Protein AF-A0A840RQ34-F1 (afdb_monomer)

Sequence (116 aa):
MPSKALIVTDKAVEASALHSTLADQGLAVWSSWCAPQALRIFAGERPEALLLSFWHVHLAAQFILMLSRNVVIFYRLHARYYYLAVTISCCRQRPFTPVAHLMPAFPLRHYPMGWH

Organism: NCBI:txid728004

Mean predicted aligned error: 9.2 Å

Structure (mmCIF, N/CA/C/O backbone):
data_AF-A0A840RQ34-F1
#
_entry.id   AF-A0A840RQ34-F1
#
loop_
_atom_site.group_PDB
_atom_site.id
_atom_site.type_symbol
_atom_site.label_atom_id
_atom_site.label_alt_id
_atom_site.label_comp_id
_atom_site.label_asym_id
_atom_site.label_entity_id
_atom_site.label_seq_id
_atom_site.pdbx_PDB_ins_code
_atom_site.Cartn_x
_atom_site.Cartn_y
_atom_site.Cartn_z
_atom_site.occupancy
_atom_site.B_iso_or_equiv
_atom_site.auth_seq_id
_atom_site.auth_comp_id
_atom_site.auth_asym_id
_atom_site.auth_atom_id
_atom_site.pdbx_PDB_model_num
ATOM 1 N N . MET A 1 1 ? -18.229 4.078 6.172 1.00 55.19 1 MET A N 1
ATOM 2 C CA . MET A 1 1 ? -17.269 4.911 5.408 1.00 55.19 1 MET A CA 1
ATOM 3 C C . MET A 1 1 ? -16.515 3.985 4.465 1.00 55.19 1 MET A C 1
ATOM 5 O O . MET A 1 1 ? -16.279 2.860 4.893 1.00 55.19 1 MET A O 1
ATOM 9 N N . PRO A 1 2 ? -16.198 4.390 3.220 1.00 72.94 2 PRO A N 1
ATOM 10 C CA . PRO A 1 2 ? -15.416 3.548 2.316 1.00 72.94 2 PRO A CA 1
ATOM 11 C C . PRO A 1 2 ? -14.028 3.298 2.912 1.00 72.94 2 PRO A C 1
ATOM 13 O O . PRO A 1 2 ? -13.437 4.211 3.499 1.00 72.94 2 PRO A O 1
ATOM 16 N N . SER A 1 3 ? -13.523 2.074 2.770 1.00 87.69 3 SER A N 1
ATOM 17 C CA . SER A 1 3 ? -12.153 1.751 3.163 1.00 87.69 3 SER A CA 1
ATOM 18 C C . SER A 1 3 ? -11.163 2.571 2.344 1.00 87.69 3 SER A C 1
ATOM 20 O O . SER A 1 3 ? -11.384 2.859 1.168 1.00 87.69 3 SER A O 1
ATOM 22 N N . LYS A 1 4 ? -10.081 3.003 2.988 1.00 92.44 4 LYS A N 1
ATOM 23 C CA . LYS A 1 4 ? -9.130 3.966 2.420 1.00 92.44 4 LYS A CA 1
ATOM 24 C C . LYS A 1 4 ? -7.814 3.286 2.059 1.00 92.44 4 LYS A C 1
ATOM 26 O O . LYS A 1 4 ? -7.233 2.611 2.909 1.00 92.44 4 LYS A O 1
ATOM 31 N N . ALA A 1 5 ? -7.301 3.523 0.856 1.00 92.94 5 ALA A N 1
ATOM 32 C CA . ALA A 1 5 ? -6.014 3.001 0.405 1.00 92.94 5 ALA A CA 1
ATOM 33 C C . ALA A 1 5 ? -5.082 4.114 -0.089 1.00 92.94 5 ALA A C 1
ATOM 35 O O . ALA A 1 5 ? -5.513 5.048 -0.762 1.00 92.94 5 ALA A O 1
ATOM 36 N N . LEU A 1 6 ? -3.790 3.998 0.213 1.00 95.19 6 LEU A N 1
ATOM 37 C CA . LEU A 1 6 ? -2.746 4.868 -0.329 1.00 95.19 6 LEU A CA 1
ATOM 38 C C . LEU A 1 6 ? -1.712 4.032 -1.080 1.00 95.19 6 LEU A C 1
ATOM 40 O O . LEU A 1 6 ? -1.105 3.125 -0.514 1.00 95.19 6 LEU A O 1
ATOM 44 N N . ILE A 1 7 ? -1.489 4.379 -2.343 1.00 93.50 7 ILE A N 1
ATOM 45 C CA . ILE A 1 7 ? -0.466 3.796 -3.207 1.00 93.50 7 ILE A CA 1
ATOM 46 C C . ILE A 1 7 ? 0.742 4.736 -3.234 1.00 93.50 7 ILE A C 1
ATOM 48 O O . ILE A 1 7 ? 0.616 5.915 -3.557 1.00 93.50 7 ILE A O 1
ATOM 52 N N . VAL A 1 8 ? 1.926 4.220 -2.931 1.00 92.62 8 VAL A N 1
ATOM 53 C CA . VAL A 1 8 ? 3.199 4.933 -3.025 1.00 92.62 8 VAL A CA 1
ATOM 54 C C . VAL A 1 8 ? 4.098 4.190 -3.997 1.00 92.62 8 VAL A C 1
ATOM 56 O O . VAL A 1 8 ? 4.658 3.143 -3.669 1.00 92.62 8 VAL A O 1
ATOM 59 N N . THR A 1 9 ? 4.211 4.704 -5.218 1.00 89.69 9 THR A N 1
ATOM 60 C CA . THR A 1 9 ? 4.993 4.063 -6.279 1.00 89.69 9 THR A CA 1
ATOM 61 C C . THR A 1 9 ? 5.647 5.089 -7.191 1.00 89.69 9 THR A C 1
ATOM 63 O O . THR A 1 9 ? 5.093 6.149 -7.468 1.00 89.69 9 THR A O 1
ATOM 66 N N . ASP A 1 10 ? 6.831 4.743 -7.678 1.00 86.94 10 ASP A N 1
ATOM 67 C CA . ASP A 1 10 ? 7.590 5.458 -8.704 1.00 86.94 10 ASP A CA 1
ATOM 68 C C . ASP A 1 10 ? 7.042 5.221 -10.125 1.00 86.94 10 ASP A C 1
ATOM 70 O O . ASP A 1 10 ? 7.469 5.874 -11.075 1.00 86.94 10 ASP A O 1
ATOM 74 N N . LYS A 1 11 ? 6.080 4.302 -10.295 1.00 86.06 11 LYS A N 1
ATOM 75 C CA . LYS A 1 11 ? 5.560 3.887 -11.606 1.00 86.06 11 LYS A CA 1
ATOM 76 C C . LYS A 1 11 ? 4.123 4.350 -11.829 1.00 86.06 11 LYS A C 1
ATOM 78 O O . LYS A 1 11 ? 3.184 3.740 -11.323 1.00 86.06 11 LYS A O 1
ATOM 83 N N . ALA A 1 12 ? 3.937 5.362 -12.677 1.00 84.19 12 ALA A N 1
ATOM 84 C CA . ALA A 1 12 ? 2.615 5.917 -13.001 1.00 84.19 12 ALA A CA 1
ATOM 85 C C . ALA A 1 12 ? 1.627 4.871 -13.558 1.00 84.19 12 ALA A C 1
ATOM 87 O O . ALA A 1 12 ? 0.460 4.851 -13.172 1.00 84.19 12 ALA A O 1
ATOM 88 N N . VAL A 1 13 ? 2.103 3.958 -14.413 1.00 82.75 13 VAL A N 1
ATOM 89 C CA . VAL A 1 13 ? 1.282 2.867 -14.973 1.00 82.75 13 VAL A CA 1
ATOM 90 C C . VAL A 1 13 ? 0.781 1.923 -13.874 1.00 82.75 13 VAL A C 1
ATOM 92 O O . VAL A 1 13 ? -0.384 1.534 -13.875 1.00 82.75 13 VAL A O 1
ATOM 95 N N . GLU A 1 14 ? 1.636 1.594 -12.901 1.00 84.12 14 GLU A N 1
ATOM 96 C CA . GLU A 1 14 ? 1.255 0.767 -11.750 1.00 84.12 14 GLU A CA 1
ATOM 97 C C . GLU A 1 14 ? 0.245 1.494 -10.860 1.00 84.12 14 GLU A C 1
ATOM 99 O O . GLU A 1 14 ? -0.747 0.891 -10.455 1.00 84.12 14 GLU A O 1
ATOM 104 N N . ALA A 1 15 ? 0.466 2.786 -10.594 1.00 87.94 15 ALA A N 1
ATOM 105 C CA . ALA A 1 15 ? -0.466 3.598 -9.819 1.00 87.94 15 ALA A CA 1
ATOM 106 C C . ALA A 1 15 ? -1.864 3.596 -10.450 1.00 87.94 15 ALA A C 1
ATOM 108 O O . ALA A 1 15 ? -2.834 3.351 -9.743 1.00 87.94 15 ALA A O 1
ATOM 109 N N . SER A 1 16 ? -1.960 3.800 -11.767 1.00 87.06 16 SER A N 1
ATOM 110 C CA . SER A 1 16 ? -3.235 3.810 -12.495 1.00 87.06 16 SER A CA 1
ATOM 111 C C . SER A 1 16 ? -3.959 2.458 -12.428 1.00 87.06 16 SER A C 1
ATOM 113 O O . SER A 1 16 ? -5.134 2.394 -12.064 1.00 87.06 16 SER A O 1
ATOM 115 N N . ALA A 1 17 ? -3.246 1.357 -12.691 1.00 85.25 17 ALA A N 1
ATOM 116 C CA . ALA A 1 17 ? -3.828 0.014 -12.661 1.00 85.25 17 ALA A CA 1
ATOM 117 C C . ALA A 1 17 ? -4.325 -0.386 -11.258 1.00 85.25 17 ALA A C 1
ATOM 119 O O . ALA A 1 17 ? -5.428 -0.923 -11.106 1.00 85.25 17 ALA A O 1
ATOM 120 N N . LEU A 1 18 ? -3.528 -0.101 -10.222 1.00 87.00 18 LEU A N 1
ATOM 121 C CA . LEU A 1 18 ? -3.910 -0.347 -8.830 1.00 87.00 18 LEU A CA 1
ATOM 122 C C . LEU A 1 18 ? -5.058 0.567 -8.393 1.00 87.00 18 LEU A C 1
ATOM 124 O O . LEU A 1 18 ? -5.945 0.113 -7.674 1.00 87.00 18 LEU A O 1
ATOM 128 N N . HIS A 1 19 ? -5.065 1.826 -8.837 1.00 90.75 19 HIS A N 1
ATOM 129 C CA . HIS A 1 19 ? -6.128 2.780 -8.525 1.00 90.75 19 HIS A CA 1
ATOM 130 C C . HIS A 1 19 ? -7.475 2.302 -9.060 1.00 90.75 19 HIS A C 1
ATOM 132 O O . HIS A 1 19 ? -8.395 2.150 -8.262 1.00 90.75 19 HIS A O 1
ATOM 138 N N . SER A 1 20 ? -7.553 1.941 -10.347 1.00 85.56 20 SER A N 1
ATOM 139 C CA . SER A 1 20 ? -8.770 1.371 -10.945 1.00 85.56 20 SER A CA 1
ATOM 140 C C . SER A 1 20 ? -9.236 0.133 -10.180 1.00 85.56 20 SER A C 1
ATOM 142 O O . SER A 1 20 ? -10.379 0.072 -9.746 1.00 85.56 20 SER A O 1
ATOM 144 N N . THR A 1 21 ? -8.331 -0.817 -9.927 1.00 87.25 21 THR A N 1
ATOM 145 C CA . THR A 1 21 ? -8.680 -2.086 -9.266 1.00 87.25 21 THR A CA 1
ATOM 146 C C . THR A 1 21 ? -9.239 -1.877 -7.855 1.00 87.25 21 THR A C 1
ATOM 148 O O . THR A 1 21 ? -10.178 -2.558 -7.450 1.00 87.25 21 THR A O 1
ATOM 151 N N . LEU A 1 22 ? -8.658 -0.958 -7.080 1.00 88.12 22 LEU A N 1
ATOM 152 C CA . LEU A 1 22 ? -9.102 -0.671 -5.714 1.00 88.12 22 LEU A CA 1
ATOM 153 C C . LEU A 1 22 ? -10.368 0.201 -5.693 1.00 88.12 22 LEU A C 1
ATOM 155 O O . LEU A 1 22 ? -11.226 0.007 -4.831 1.00 88.12 22 LEU A O 1
ATOM 159 N N . ALA A 1 23 ? -10.513 1.122 -6.646 1.00 88.81 23 ALA A N 1
ATOM 160 C CA . ALA A 1 23 ? -11.724 1.920 -6.810 1.00 88.81 23 ALA A CA 1
ATOM 161 C C . ALA A 1 23 ? -12.927 1.046 -7.203 1.00 88.81 23 ALA A C 1
ATOM 163 O O . ALA A 1 23 ? -14.003 1.209 -6.630 1.00 88.81 23 ALA A O 1
ATOM 164 N N . ASP A 1 24 ? -12.727 0.059 -8.083 1.00 89.81 24 ASP A N 1
ATOM 165 C CA . ASP A 1 24 ? -13.745 -0.935 -8.458 1.00 89.81 24 ASP A CA 1
ATOM 166 C C . ASP A 1 24 ? -14.202 -1.780 -7.254 1.00 89.81 24 ASP A C 1
ATOM 168 O O . ASP A 1 24 ? -15.336 -2.253 -7.204 1.00 89.81 24 ASP A O 1
ATOM 172 N N . GLN A 1 25 ? -13.339 -1.935 -6.243 1.00 86.50 25 GLN A N 1
ATOM 173 C CA . GLN A 1 25 ? -13.665 -2.576 -4.962 1.00 86.50 25 GLN A CA 1
ATOM 174 C C . GLN A 1 25 ? -14.326 -1.621 -3.949 1.00 86.50 25 GLN A C 1
ATOM 176 O O . GLN A 1 25 ? -14.587 -2.010 -2.810 1.00 86.50 25 GLN A O 1
ATOM 181 N N . GLY A 1 26 ? -14.606 -0.375 -4.340 1.00 90.88 26 GLY A N 1
ATOM 182 C CA . GLY A 1 26 ? -15.259 0.629 -3.501 1.00 90.88 26 GLY A CA 1
ATOM 183 C C . GLY A 1 26 ? -14.336 1.320 -2.495 1.00 90.88 26 GLY A C 1
ATOM 184 O O . GLY A 1 26 ? -14.831 1.936 -1.544 1.00 90.88 26 GLY A O 1
ATOM 185 N N . LEU A 1 27 ? -13.010 1.229 -2.665 1.00 90.06 27 LEU A N 1
ATOM 186 C CA . LEU A 1 27 ? -12.064 1.949 -1.815 1.00 90.06 27 LEU A CA 1
ATOM 187 C C . LEU A 1 27 ? -11.898 3.401 -2.279 1.00 90.06 27 LEU A C 1
ATOM 189 O O . LEU A 1 27 ? -11.873 3.702 -3.470 1.00 90.06 27 LEU A O 1
ATOM 193 N N . ALA A 1 28 ? -11.704 4.308 -1.322 1.00 94.12 28 ALA A N 1
ATOM 194 C CA . ALA A 1 28 ? -11.181 5.640 -1.605 1.00 94.12 28 ALA A CA 1
ATOM 195 C C . ALA A 1 28 ? -9.656 5.543 -1.742 1.00 94.12 28 ALA A C 1
ATOM 197 O O . ALA A 1 28 ? -8.973 5.158 -0.788 1.00 94.12 28 ALA A O 1
ATOM 198 N N . VAL A 1 29 ? -9.130 5.851 -2.928 1.00 94.06 29 VAL A N 1
ATOM 199 C CA . VAL A 1 29 ? -7.727 5.591 -3.272 1.00 94.06 29 VAL A CA 1
ATOM 200 C C . VAL A 1 29 ? -6.980 6.888 -3.552 1.00 94.06 29 VAL A C 1
ATOM 202 O O . VAL A 1 29 ? -7.383 7.684 -4.403 1.00 94.06 29 VAL A O 1
ATOM 205 N N . TRP A 1 30 ? -5.843 7.057 -2.882 1.00 96.00 30 TRP A N 1
ATOM 206 C CA . TRP A 1 30 ? -4.866 8.105 -3.164 1.00 96.00 30 TRP A CA 1
ATOM 207 C C . TRP A 1 30 ? -3.576 7.496 -3.698 1.00 96.00 30 TRP A C 1
ATOM 209 O O . TRP A 1 30 ? -3.228 6.360 -3.375 1.00 96.00 30 TRP A O 1
ATOM 219 N N . SER A 1 31 ? -2.830 8.275 -4.475 1.00 94.94 31 SER A N 1
ATOM 220 C CA . SER A 1 31 ? -1.512 7.888 -4.967 1.00 94.94 31 SER A CA 1
ATOM 221 C C . SER A 1 31 ? -0.492 8.995 -4.745 1.00 94.94 31 SER A C 1
ATOM 223 O O . SER A 1 31 ? -0.807 10.176 -4.894 1.00 94.94 31 SER A O 1
ATOM 225 N N . SER A 1 32 ? 0.744 8.618 -4.443 1.00 94.44 32 SER A N 1
ATOM 226 C CA . SER A 1 32 ? 1.881 9.529 -4.415 1.00 94.44 32 SER A CA 1
ATOM 227 C C . SER A 1 32 ? 3.129 8.846 -4.964 1.00 94.44 32 SER A C 1
ATOM 229 O O . SER A 1 32 ? 3.285 7.631 -4.879 1.00 94.44 32 SER A O 1
ATOM 231 N N . TRP A 1 33 ? 4.021 9.646 -5.531 1.00 91.44 33 TRP A N 1
ATOM 232 C CA . TRP A 1 33 ? 5.302 9.215 -6.087 1.00 91.44 33 TRP A CA 1
ATOM 233 C C . TRP A 1 33 ? 6.486 9.714 -5.256 1.00 91.44 33 TRP A C 1
ATOM 235 O O . TRP A 1 33 ? 7.630 9.392 -5.560 1.00 91.44 33 TRP A O 1
ATOM 245 N N . CYS A 1 34 ? 6.228 10.504 -4.205 1.00 88.75 34 CYS A N 1
ATOM 246 C CA . CYS A 1 34 ? 7.268 11.051 -3.349 1.00 88.75 34 CYS A CA 1
ATOM 247 C C . CYS A 1 34 ? 6.922 10.920 -1.862 1.00 88.75 34 CYS A C 1
ATOM 249 O O . CYS A 1 34 ? 5.779 11.077 -1.426 1.00 88.75 34 CYS A O 1
ATOM 251 N N . ALA A 1 35 ? 7.958 10.667 -1.064 1.00 88.31 35 ALA A N 1
ATOM 252 C CA . ALA A 1 35 ? 7.851 10.440 0.371 1.00 88.31 35 ALA A CA 1
ATOM 253 C C . ALA A 1 35 ? 7.106 11.550 1.143 1.00 88.31 35 ALA A C 1
ATOM 255 O O . ALA A 1 35 ? 6.184 11.222 1.894 1.00 88.31 35 ALA A O 1
ATOM 256 N N . PRO A 1 36 ? 7.413 12.853 0.962 1.00 91.19 36 PRO A N 1
ATOM 257 C CA . PRO A 1 36 ? 6.783 13.898 1.772 1.00 91.19 36 PRO A CA 1
ATOM 258 C C . PRO A 1 36 ? 5.279 14.024 1.520 1.00 91.19 36 PRO A C 1
ATOM 260 O O . PRO A 1 36 ? 4.498 14.217 2.453 1.00 91.19 36 PRO A O 1
ATOM 263 N N . GLN A 1 37 ? 4.850 13.900 0.262 1.0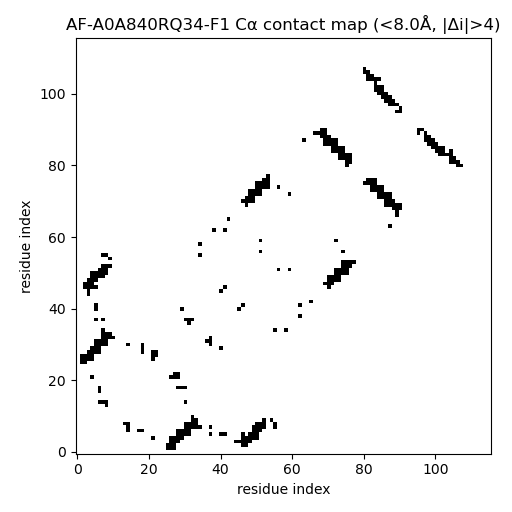0 94.06 37 GL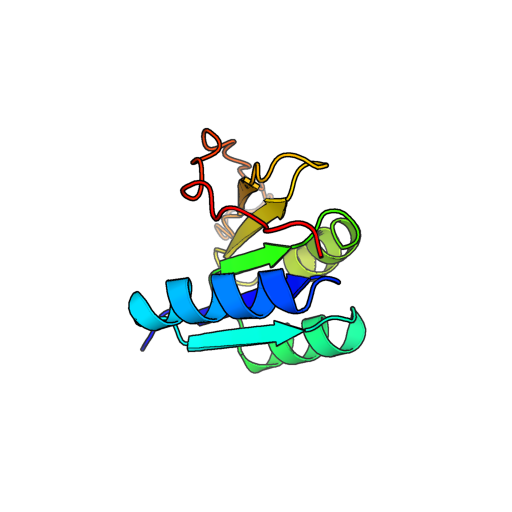N A N 1
ATOM 264 C CA . GLN A 1 37 ? 3.433 13.955 -0.082 1.00 94.06 37 GLN A CA 1
ATOM 265 C C . GLN A 1 37 ? 2.699 12.713 0.434 1.00 94.06 37 GLN A C 1
ATOM 267 O O . GLN A 1 37 ? 1.615 12.855 1.000 1.00 94.06 37 GLN A O 1
ATOM 272 N N . ALA A 1 38 ? 3.296 11.524 0.315 1.00 93.12 38 ALA A N 1
ATOM 273 C CA . ALA A 1 38 ? 2.726 10.294 0.856 1.00 93.12 38 ALA A CA 1
ATOM 274 C C . ALA A 1 38 ? 2.489 10.387 2.375 1.00 93.12 38 ALA A C 1
ATOM 276 O O . ALA A 1 38 ? 1.407 10.046 2.849 1.00 93.12 38 ALA A O 1
ATOM 277 N N . LEU A 1 39 ? 3.453 10.925 3.131 1.00 92.00 39 LEU A N 1
ATOM 278 C CA . LEU A 1 39 ? 3.321 11.145 4.578 1.00 92.00 39 LEU A CA 1
ATOM 279 C C . LEU A 1 39 ? 2.225 12.164 4.916 1.00 92.00 39 LEU A C 1
ATOM 281 O O . LEU A 1 39 ? 1.447 11.948 5.847 1.00 92.00 39 LEU A O 1
ATOM 285 N N . ARG A 1 40 ? 2.112 13.251 4.141 1.00 94.62 40 ARG A N 1
ATOM 286 C CA . ARG A 1 40 ? 1.035 14.242 4.310 1.00 94.62 40 ARG A CA 1
ATOM 287 C C . ARG A 1 40 ? -0.347 13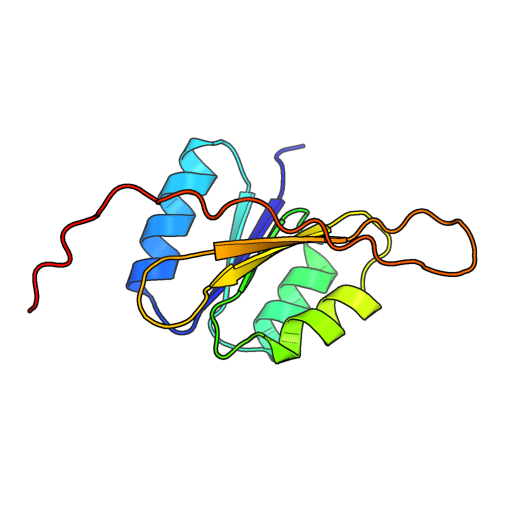.641 4.063 1.00 94.62 40 ARG A C 1
ATOM 289 O O . ARG A 1 40 ? -1.249 13.869 4.867 1.00 94.62 40 ARG A O 1
ATOM 296 N N . ILE A 1 41 ? -0.507 12.865 2.988 1.00 94.06 41 ILE A N 1
ATOM 297 C CA . ILE A 1 41 ? -1.765 12.161 2.696 1.00 94.06 41 ILE A CA 1
ATOM 298 C C . ILE A 1 41 ? -2.070 11.177 3.824 1.00 94.06 41 ILE A C 1
ATOM 300 O O . ILE A 1 41 ? -3.192 11.140 4.317 1.00 94.06 41 ILE A O 1
ATOM 304 N N . PHE A 1 42 ? -1.069 10.428 4.287 1.00 92.25 42 PHE A N 1
ATOM 305 C CA . PHE A 1 42 ? -1.245 9.480 5.378 1.00 92.25 42 PHE A CA 1
ATOM 306 C C . PHE A 1 42 ? -1.737 10.150 6.667 1.00 92.25 42 PHE A C 1
ATOM 308 O O . PHE A 1 42 ? -2.678 9.664 7.293 1.00 92.25 42 PHE A O 1
ATOM 315 N N . ALA A 1 43 ? -1.148 11.289 7.041 1.00 90.56 43 ALA A N 1
ATOM 316 C CA . ALA A 1 43 ? -1.540 12.037 8.233 1.00 90.56 43 ALA A CA 1
ATOM 317 C C . ALA A 1 43 ? -2.982 12.572 8.157 1.00 90.56 43 ALA A C 1
ATOM 319 O O . ALA A 1 43 ? -3.705 12.519 9.157 1.00 90.56 43 ALA A O 1
ATOM 320 N N . GLY A 1 44 ? -3.395 13.074 6.987 1.00 92.75 44 GLY A N 1
ATOM 321 C CA . GLY A 1 44 ? -4.727 13.647 6.775 1.00 92.75 44 GLY A CA 1
ATOM 322 C C . GLY A 1 44 ? -5.816 12.592 6.594 1.00 92.75 44 GLY A C 1
ATOM 323 O O . GLY A 1 44 ? -6.836 12.616 7.279 1.00 92.75 44 GLY A O 1
ATOM 324 N N . GLU A 1 45 ? -5.583 11.626 5.708 1.00 93.38 45 GLU A N 1
ATOM 325 C CA . GLU A 1 45 ? -6.606 10.664 5.298 1.00 9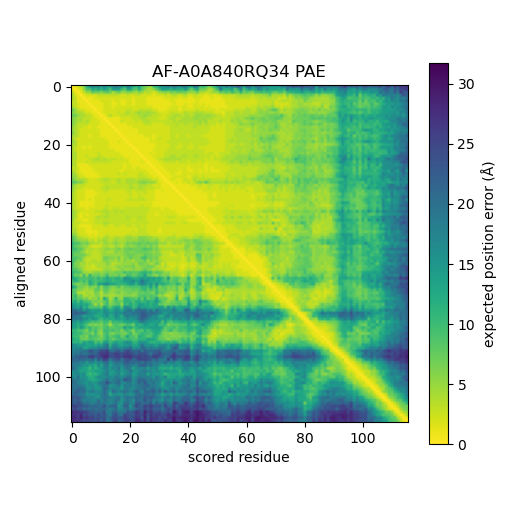3.38 45 GLU A CA 1
ATOM 326 C C . GLU A 1 45 ? -6.645 9.418 6.164 1.00 93.38 45 GLU A C 1
ATOM 328 O O . GLU A 1 45 ? -7.709 8.801 6.302 1.00 93.38 45 GLU A O 1
ATOM 333 N N . ARG A 1 46 ? -5.501 9.076 6.770 1.00 89.75 46 ARG A N 1
ATOM 334 C CA . ARG A 1 46 ? -5.297 7.879 7.585 1.00 89.75 46 ARG A CA 1
ATOM 335 C C . ARG A 1 46 ? -5.760 6.619 6.828 1.00 89.75 46 ARG A C 1
ATOM 337 O O . ARG A 1 46 ? -6.731 5.996 7.238 1.00 89.75 46 ARG A O 1
ATOM 344 N N . PRO A 1 47 ? -5.143 6.237 5.708 1.00 89.88 47 PRO A N 1
ATOM 345 C CA . PRO A 1 47 ? -5.542 5.040 4.971 1.00 89.88 47 PRO A CA 1
ATOM 346 C C . PRO A 1 47 ? -5.415 3.761 5.821 1.00 89.88 47 PRO A C 1
ATOM 348 O O . PRO A 1 47 ? -4.599 3.685 6.739 1.00 89.88 47 PRO A O 1
ATOM 351 N N . GLU A 1 48 ? -6.247 2.767 5.521 1.00 88.06 48 GLU A N 1
ATOM 352 C CA . GLU A 1 48 ? -6.284 1.444 6.170 1.00 88.06 48 GLU A CA 1
ATOM 353 C C . GLU A 1 48 ? -5.396 0.431 5.429 1.00 88.06 48 GLU A C 1
ATOM 355 O O . GLU A 1 48 ? -4.888 -0.520 6.027 1.00 88.06 48 GLU A O 1
ATOM 360 N N . ALA A 1 49 ? -5.163 0.674 4.137 1.00 88.19 49 ALA A N 1
ATOM 361 C CA . ALA A 1 49 ? -4.242 -0.078 3.299 1.00 88.19 49 ALA A CA 1
ATOM 362 C C . ALA A 1 49 ? -3.152 0.836 2.721 1.00 88.19 49 ALA A C 1
ATOM 364 O O . ALA A 1 49 ? -3.433 1.924 2.212 1.00 88.19 49 ALA A O 1
ATOM 365 N N . LEU A 1 50 ? -1.906 0.375 2.766 1.00 90.19 50 LEU A N 1
ATOM 366 C CA . LEU A 1 50 ? -0.753 1.016 2.141 1.00 90.19 50 LEU A CA 1
ATOM 367 C C . LEU A 1 50 ? -0.156 0.079 1.103 1.00 90.19 50 LEU A C 1
ATOM 369 O O . LEU A 1 50 ? 0.149 -1.065 1.417 1.00 90.19 50 LEU A O 1
ATOM 373 N N . LEU A 1 51 ? 0.054 0.559 -0.117 1.00 89.81 51 LEU A N 1
ATOM 374 C CA . LEU A 1 51 ? 0.750 -0.178 -1.166 1.00 89.81 51 LEU A CA 1
ATOM 375 C C . LEU A 1 51 ? 2.053 0.553 -1.464 1.00 89.81 51 LEU A C 1
ATOM 377 O O . LEU A 1 51 ? 2.016 1.689 -1.919 1.00 89.81 51 LEU A O 1
ATOM 381 N N . LEU A 1 52 ? 3.197 -0.068 -1.194 1.00 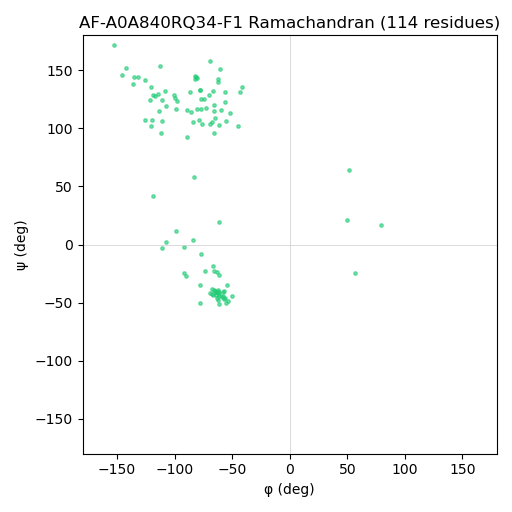88.94 52 LEU A N 1
ATOM 382 C CA . LEU A 1 52 ? 4.517 0.540 -1.339 1.00 88.94 52 LEU A CA 1
ATOM 383 C C . LEU A 1 52 ? 5.313 -0.171 -2.436 1.00 88.94 52 LEU A C 1
ATOM 385 O O . LEU A 1 52 ? 5.462 -1.400 -2.423 1.00 88.94 52 LEU A O 1
ATOM 389 N N . SER A 1 53 ? 5.879 0.601 -3.364 1.00 86.00 53 SER A N 1
ATOM 390 C CA . SER A 1 53 ? 6.885 0.069 -4.282 1.00 86.00 53 SER A CA 1
ATOM 391 C C . SER A 1 53 ? 8.181 -0.251 -3.533 1.00 86.00 53 SER A C 1
ATOM 393 O O . SER A 1 53 ? 8.452 0.282 -2.455 1.00 86.00 53 SER A O 1
ATOM 395 N N . PHE A 1 54 ? 8.994 -1.140 -4.109 1.00 78.44 54 PHE A N 1
ATOM 396 C CA . PHE A 1 54 ? 10.237 -1.630 -3.508 1.00 78.44 54 PHE A CA 1
ATOM 397 C C . PHE A 1 54 ? 11.148 -0.498 -3.002 1.00 78.44 54 PHE A C 1
ATOM 399 O O . PHE A 1 54 ? 11.643 -0.539 -1.877 1.00 78.44 54 PHE A O 1
ATOM 406 N N . TRP A 1 55 ? 11.309 0.556 -3.805 1.00 79.62 55 TRP A N 1
ATOM 407 C CA . TRP A 1 55 ? 12.173 1.700 -3.497 1.00 79.62 55 TRP A CA 1
ATOM 408 C C . TRP A 1 55 ? 11.678 2.540 -2.311 1.00 79.62 55 TRP A C 1
ATOM 410 O O . TRP A 1 55 ? 12.455 3.254 -1.677 1.00 79.62 55 TRP A O 1
ATOM 420 N N . HIS A 1 56 ? 10.400 2.404 -1.956 1.00 84.38 56 HIS A N 1
ATOM 421 C CA . HIS A 1 56 ? 9.744 3.124 -0.871 1.00 84.38 56 HIS A CA 1
ATOM 422 C C . HIS A 1 56 ? 9.634 2.308 0.425 1.00 84.38 56 HIS A C 1
ATOM 424 O O . HIS A 1 56 ? 8.956 2.738 1.356 1.00 84.38 56 HIS A O 1
ATOM 430 N N . VAL A 1 57 ? 10.320 1.161 0.537 1.00 76.38 57 VAL A N 1
ATOM 431 C CA . VAL A 1 57 ? 10.296 0.315 1.749 1.00 76.38 57 VAL A CA 1
ATOM 432 C C . VAL A 1 57 ? 10.667 1.089 3.021 1.00 76.38 57 VAL A C 1
ATOM 434 O O . VAL A 1 57 ? 10.074 0.880 4.077 1.00 76.38 57 VAL A O 1
ATOM 437 N N . HIS A 1 58 ? 11.583 2.055 2.910 1.00 79.94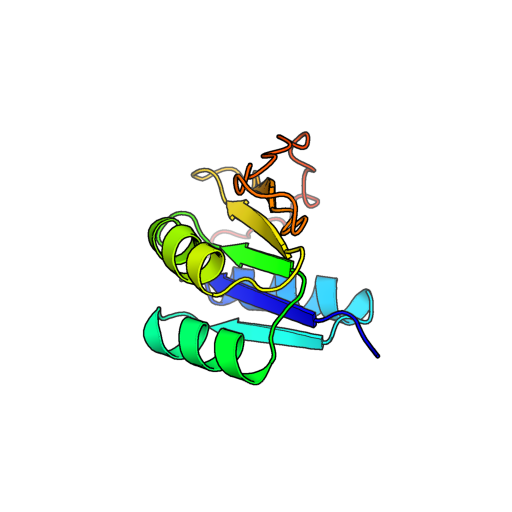 58 HIS A N 1
ATOM 438 C CA . HIS A 1 58 ? 12.007 2.906 4.020 1.00 79.94 58 HIS A CA 1
ATOM 439 C C . HIS A 1 58 ? 10.870 3.787 4.576 1.00 79.94 58 HIS A C 1
ATOM 441 O O . HIS A 1 58 ? 10.911 4.174 5.745 1.00 79.94 58 HIS A O 1
ATOM 447 N N . LEU A 1 59 ? 9.830 4.079 3.784 1.00 83.44 59 LEU A N 1
ATOM 448 C CA . LEU A 1 59 ? 8.659 4.827 4.253 1.00 83.44 59 LEU A CA 1
ATOM 449 C C . LEU A 1 59 ? 7.759 4.007 5.159 1.00 83.44 59 LEU A C 1
ATOM 451 O O . LEU A 1 59 ? 7.049 4.583 5.979 1.00 83.44 59 LEU A O 1
ATOM 455 N N . ALA A 1 60 ? 7.806 2.680 5.078 1.00 79.00 60 ALA A N 1
ATOM 456 C CA . ALA A 1 60 ? 6.977 1.861 5.940 1.00 79.00 60 ALA A CA 1
ATOM 457 C C . ALA A 1 60 ? 7.295 2.045 7.417 1.00 79.00 60 ALA A C 1
ATOM 459 O O . ALA A 1 60 ? 6.372 2.140 8.216 1.00 79.00 60 ALA A O 1
ATOM 460 N N . ALA A 1 61 ? 8.574 2.179 7.778 1.00 77.31 61 ALA A N 1
ATOM 461 C CA . ALA A 1 61 ? 8.962 2.493 9.149 1.00 77.31 61 ALA A CA 1
ATOM 462 C C . ALA A 1 61 ? 8.326 3.812 9.625 1.00 77.31 61 ALA A C 1
ATOM 464 O O . ALA A 1 61 ? 7.818 3.885 10.741 1.00 77.31 61 ALA A O 1
ATOM 465 N N . GLN A 1 62 ? 8.279 4.831 8.759 1.00 80.62 62 GLN A N 1
ATOM 466 C CA . GLN A 1 62 ? 7.652 6.116 9.081 1.00 80.62 62 GLN A CA 1
ATOM 467 C C . GLN A 1 62 ? 6.133 5.983 9.233 1.00 80.62 62 GLN A C 1
ATOM 469 O O . GLN A 1 62 ? 5.573 6.497 10.199 1.00 80.62 62 GLN A O 1
ATOM 474 N N . PHE A 1 63 ? 5.470 5.232 8.346 1.00 83.62 63 PHE A N 1
ATOM 475 C CA . PHE A 1 63 ? 4.040 4.956 8.481 1.00 83.62 63 PHE A CA 1
ATOM 476 C C . PHE A 1 63 ? 3.727 4.194 9.769 1.00 83.62 63 PHE A C 1
ATOM 478 O O . PHE A 1 63 ? 2.793 4.579 10.465 1.00 83.62 63 PHE A O 1
ATOM 485 N N . ILE A 1 64 ? 4.535 3.185 10.121 1.00 78.25 64 ILE A N 1
ATOM 486 C CA . ILE A 1 64 ? 4.399 2.372 11.341 1.00 78.25 64 ILE A CA 1
ATOM 487 C C . ILE A 1 64 ? 4.406 3.244 12.595 1.00 78.25 64 ILE A C 1
ATOM 489 O O . ILE A 1 64 ? 3.542 3.085 13.455 1.00 78.25 64 ILE A O 1
ATOM 493 N N . LEU A 1 65 ? 5.341 4.191 12.685 1.00 78.81 65 LEU A N 1
ATOM 494 C CA . LEU A 1 65 ? 5.437 5.107 13.825 1.00 78.81 65 LEU A CA 1
ATOM 495 C C . LEU A 1 65 ? 4.234 6.058 13.933 1.00 78.81 65 LEU A C 1
ATOM 497 O O . LEU A 1 65 ? 3.940 6.556 15.017 1.00 78.81 65 LEU A O 1
ATOM 501 N N . MET A 1 66 ? 3.523 6.295 12.830 1.00 78.44 66 MET A N 1
ATOM 502 C CA . MET A 1 66 ? 2.316 7.124 12.778 1.00 78.44 66 MET A CA 1
ATOM 503 C C . MET A 1 66 ? 1.018 6.320 12.989 1.00 78.44 66 MET A C 1
ATOM 505 O O . MET A 1 66 ? -0.072 6.905 12.994 1.00 78.44 66 MET A O 1
ATOM 509 N N . LEU A 1 67 ? 1.094 4.992 13.156 1.00 75.75 67 LEU A N 1
ATOM 510 C CA . LEU A 1 67 ? -0.084 4.144 13.332 1.00 75.75 67 LEU A CA 1
ATOM 511 C C . LEU A 1 67 ? -0.683 4.287 14.730 1.00 75.75 67 LEU A C 1
ATOM 513 O O . LEU A 1 67 ? -0.055 4.014 15.746 1.00 75.75 67 LEU A O 1
ATOM 517 N N . SER A 1 68 ? -1.970 4.618 14.763 1.00 71.88 68 SER A N 1
ATOM 518 C CA . SER A 1 68 ? -2.837 4.479 15.944 1.00 71.88 68 SER A CA 1
ATOM 519 C C . SER A 1 68 ? -3.844 3.334 15.797 1.00 71.88 68 SER A C 1
ATOM 521 O O . SER A 1 68 ? -4.698 3.139 16.662 1.00 71.88 68 SER A O 1
ATOM 523 N N . ARG A 1 69 ? -3.774 2.606 14.675 1.00 73.50 69 ARG A N 1
ATOM 524 C CA . ARG A 1 69 ? -4.714 1.561 14.271 1.00 73.50 69 ARG A CA 1
ATOM 525 C C . ARG A 1 69 ? -4.049 0.528 13.372 1.00 73.50 69 ARG A C 1
ATOM 527 O O . ARG A 1 69 ? -2.919 0.719 12.931 1.00 73.50 69 ARG A O 1
ATOM 534 N N . ASN A 1 70 ? -4.782 -0.544 13.100 1.00 72.56 70 ASN A N 1
ATOM 535 C CA . ASN A 1 70 ? -4.338 -1.616 12.225 1.00 72.56 70 ASN A CA 1
ATOM 536 C C . ASN A 1 70 ? -4.223 -1.113 10.786 1.00 72.56 70 ASN A C 1
ATOM 538 O O . ASN A 1 70 ? -5.151 -0.474 10.288 1.00 72.56 70 ASN A O 1
ATOM 542 N N . VAL A 1 71 ? -3.099 -1.407 10.139 1.00 75.06 71 VAL A N 1
ATOM 543 C CA . VAL A 1 71 ? -2.860 -1.086 8.729 1.00 75.06 71 VAL A CA 1
ATOM 544 C C . VAL A 1 71 ? -2.226 -2.284 8.048 1.00 75.06 71 VAL A C 1
ATOM 546 O O . VAL A 1 71 ? -1.344 -2.935 8.608 1.00 75.06 71 VAL A O 1
ATOM 549 N N . VAL A 1 72 ? -2.674 -2.574 6.831 1.00 75.25 72 VAL A N 1
ATOM 550 C CA . VAL A 1 72 ? -2.046 -3.588 5.980 1.00 75.25 72 VAL A CA 1
ATOM 551 C C . VAL A 1 72 ? -1.109 -2.889 5.005 1.00 75.25 72 VAL A C 1
ATOM 553 O O . VAL A 1 72 ? -1.532 -1.997 4.272 1.00 75.25 72 VAL A O 1
ATOM 556 N N . ILE A 1 73 ? 0.164 -3.281 5.004 1.00 79.25 73 ILE A N 1
ATOM 557 C CA . ILE A 1 73 ? 1.190 -2.761 4.101 1.00 79.25 73 ILE A CA 1
ATOM 558 C C . ILE A 1 73 ? 1.526 -3.830 3.064 1.00 79.25 73 ILE A C 1
ATOM 560 O O . ILE A 1 73 ? 2.009 -4.900 3.412 1.00 79.25 73 ILE A O 1
ATOM 564 N N . PHE A 1 74 ? 1.309 -3.542 1.789 1.00 75.81 74 PHE A N 1
ATOM 565 C CA . PHE A 1 74 ? 1.710 -4.386 0.672 1.00 75.81 74 PHE A CA 1
ATOM 566 C C . PHE A 1 74 ? 3.017 -3.858 0.086 1.00 75.81 74 PHE A C 1
ATOM 568 O O . PHE A 1 74 ? 3.049 -2.753 -0.448 1.00 75.81 74 PHE A O 1
ATOM 575 N N . TYR A 1 75 ? 4.088 -4.641 0.151 1.00 76.12 75 TYR A N 1
ATOM 576 C CA . TYR A 1 75 ? 5.371 -4.305 -0.461 1.00 76.12 75 TYR A CA 1
ATOM 577 C C . TYR A 1 75 ? 5.558 -5.043 -1.764 1.00 76.12 75 TYR A C 1
ATOM 579 O O . TYR A 1 75 ? 5.512 -6.270 -1.787 1.00 76.12 75 TYR A O 1
ATOM 587 N N . ARG A 1 76 ? 5.891 -4.332 -2.832 1.00 69.69 76 ARG A N 1
ATOM 588 C CA . ARG A 1 76 ? 6.329 -4.989 -4.061 1.00 69.69 76 ARG A CA 1
ATOM 589 C C . ARG A 1 76 ? 7.743 -5.562 -3.890 1.00 69.69 76 ARG A C 1
ATOM 591 O O . ARG A 1 76 ? 8.696 -4.808 -3.713 1.00 69.69 76 ARG A O 1
ATOM 598 N N . LEU A 1 77 ? 7.893 -6.881 -3.998 1.00 66.44 77 LEU A N 1
ATOM 599 C CA . LEU A 1 77 ? 9.190 -7.554 -4.098 1.00 66.44 77 LEU A CA 1
ATOM 600 C C . LEU A 1 77 ? 9.681 -7.515 -5.557 1.00 66.44 77 LEU A C 1
ATOM 602 O O . LEU A 1 77 ? 8.901 -7.588 -6.508 1.00 66.44 77 LEU A O 1
ATOM 606 N N . HIS A 1 78 ? 10.990 -7.333 -5.720 1.00 58.31 78 HIS A N 1
ATOM 607 C CA . HIS A 1 78 ? 11.686 -6.984 -6.961 1.00 58.31 78 HIS A CA 1
ATOM 608 C C . HIS A 1 78 ? 11.184 -7.714 -8.235 1.00 58.31 78 HIS A C 1
ATOM 610 O O . HIS A 1 78 ? 10.993 -8.928 -8.256 1.00 58.31 78 HIS A O 1
ATOM 616 N N . ALA A 1 79 ? 11.024 -6.945 -9.320 1.00 50.97 79 ALA A N 1
ATOM 617 C CA . ALA A 1 79 ? 10.805 -7.327 -10.728 1.00 50.97 79 ALA A CA 1
ATOM 618 C C . ALA A 1 79 ? 9.612 -8.233 -11.125 1.00 50.97 79 ALA A C 1
ATOM 620 O O . ALA A 1 79 ? 9.171 -8.130 -12.267 1.00 50.97 79 ALA A O 1
ATOM 621 N N . ARG A 1 80 ? 9.038 -9.070 -10.254 1.00 54.12 80 ARG A N 1
ATOM 622 C CA . ARG A 1 80 ? 8.060 -10.104 -10.666 1.00 54.12 80 ARG A CA 1
ATOM 623 C C . ARG A 1 80 ? 6.664 -9.973 -10.043 1.00 54.12 80 ARG A C 1
ATOM 625 O O . ARG A 1 80 ? 6.080 -10.969 -9.659 1.00 54.12 80 ARG A O 1
ATOM 632 N N . TYR A 1 81 ? 6.125 -8.753 -9.954 1.00 57.28 81 TYR A N 1
ATOM 633 C CA . TYR A 1 81 ? 4.735 -8.479 -9.516 1.00 57.28 81 TYR A CA 1
ATOM 634 C C . TYR A 1 81 ? 4.299 -9.173 -8.209 1.00 57.28 81 TYR A C 1
ATOM 636 O O . TYR A 1 81 ? 3.108 -9.338 -7.961 1.00 57.28 81 TYR A O 1
ATOM 644 N N . TYR A 1 82 ? 5.247 -9.578 -7.364 1.00 60.31 82 TYR A N 1
ATOM 645 C CA . TYR A 1 82 ? 4.957 -10.206 -6.086 1.00 60.31 82 TYR A CA 1
ATOM 646 C C . TYR A 1 82 ? 4.770 -9.116 -5.042 1.00 60.31 82 TYR A C 1
ATOM 648 O O . TYR A 1 82 ? 5.611 -8.222 -4.932 1.00 60.31 82 TYR A O 1
ATOM 656 N N . TYR A 1 83 ? 3.692 -9.207 -4.267 1.00 63.88 83 TYR A N 1
ATOM 657 C CA . TYR A 1 83 ? 3.459 -8.329 -3.129 1.00 63.88 83 TYR A CA 1
ATOM 658 C C . TYR A 1 83 ? 3.591 -9.127 -1.834 1.00 63.88 83 TYR A C 1
ATOM 660 O O . TYR A 1 83 ? 2.910 -10.131 -1.641 1.00 63.88 83 TYR A O 1
ATOM 668 N N . LEU A 1 84 ? 4.472 -8.674 -0.948 1.00 69.38 84 LEU A N 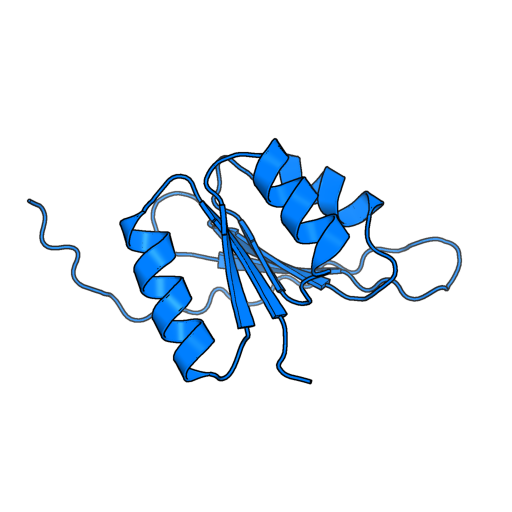1
ATOM 669 C CA . LEU A 1 84 ? 4.536 -9.097 0.439 1.00 69.38 84 LEU A CA 1
ATOM 670 C C . LEU A 1 84 ? 3.527 -8.262 1.224 1.00 69.38 84 LEU A C 1
ATOM 672 O O . LEU A 1 84 ? 3.766 -7.081 1.471 1.00 69.38 84 LEU A O 1
ATOM 676 N N . ALA A 1 85 ? 2.399 -8.854 1.603 1.00 66.38 85 ALA A N 1
ATOM 677 C CA . ALA A 1 85 ? 1.502 -8.213 2.554 1.00 66.38 85 ALA A CA 1
ATOM 678 C C . ALA A 1 85 ? 2.074 -8.375 3.964 1.00 66.38 85 ALA A C 1
ATOM 680 O O . ALA A 1 85 ? 2.470 -9.472 4.346 1.00 66.38 85 ALA A O 1
ATOM 681 N N . VAL A 1 86 ? 2.103 -7.290 4.726 1.00 70.62 86 VAL A N 1
ATOM 682 C CA . VAL A 1 86 ? 2.456 -7.234 6.140 1.00 70.62 86 VAL A CA 1
ATOM 683 C C . VAL A 1 86 ? 1.300 -6.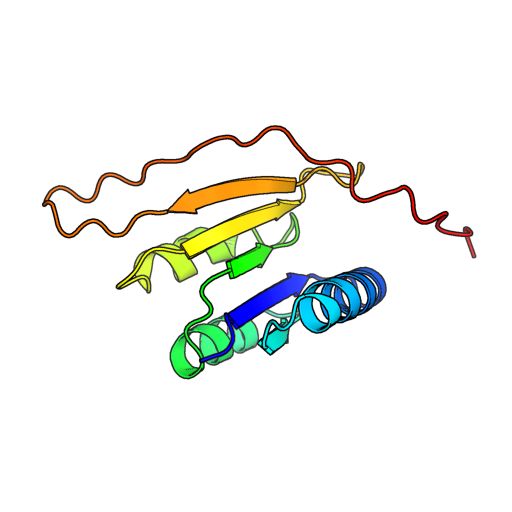541 6.836 1.00 70.62 86 VAL A C 1
ATOM 685 O O . VAL A 1 86 ? 1.093 -5.339 6.685 1.00 70.62 86 VAL A O 1
ATOM 688 N N . THR A 1 87 ? 0.513 -7.303 7.585 1.00 65.25 87 THR A N 1
ATOM 689 C CA . THR A 1 87 ? -0.497 -6.703 8.461 1.00 65.25 87 THR A CA 1
ATOM 690 C C . THR A 1 87 ? 0.202 -6.177 9.700 1.00 65.25 87 THR A C 1
ATOM 692 O O . THR A 1 87 ? 1.027 -6.871 10.273 1.00 65.25 87 THR A O 1
ATOM 695 N N . ILE A 1 88 ? -0.088 -4.951 10.112 1.00 68.69 88 ILE A N 1
ATOM 696 C CA . ILE A 1 88 ? 0.464 -4.372 11.332 1.00 68.69 88 ILE A CA 1
ATOM 697 C C . ILE A 1 88 ? -0.711 -4.045 12.224 1.00 68.69 88 ILE A C 1
ATOM 699 O O . ILE A 1 88 ? -1.474 -3.120 11.953 1.00 68.69 88 ILE A O 1
ATOM 703 N N . SER A 1 89 ? -0.874 -4.849 13.271 1.00 60.41 89 SER A N 1
ATOM 704 C CA . SER A 1 89 ? -1.912 -4.632 14.264 1.00 60.41 89 SER A CA 1
ATOM 705 C C . SER A 1 89 ? -1.387 -3.723 15.371 1.00 60.41 89 SER A C 1
ATOM 707 O O . SER A 1 89 ? -0.476 -4.091 16.111 1.00 60.41 89 SER A O 1
ATOM 709 N N . CYS A 1 90 ? -1.979 -2.539 15.510 1.00 64.50 90 CYS A N 1
ATOM 710 C CA . CYS A 1 90 ? -1.797 -1.665 16.665 1.00 64.50 90 CYS A CA 1
ATOM 711 C C . CYS A 1 90 ? -2.746 -2.139 17.779 1.00 64.50 90 CYS A C 1
ATOM 713 O O . CYS A 1 90 ? -3.630 -1.415 18.239 1.00 64.50 90 CYS A O 1
ATOM 715 N N . CYS A 1 91 ? -2.615 -3.395 18.210 1.00 58.47 91 CYS A N 1
ATOM 716 C CA . CYS A 1 91 ? -3.256 -3.804 19.451 1.00 58.47 91 CYS A CA 1
ATOM 717 C C . CYS A 1 91 ? -2.571 -3.018 20.574 1.00 58.47 91 CYS A C 1
ATOM 719 O O . CYS A 1 91 ? -1.364 -3.136 20.766 1.00 58.47 91 CYS A O 1
ATOM 721 N N . ARG A 1 92 ? -3.333 -2.211 21.324 1.00 54.38 92 ARG A N 1
ATOM 722 C CA . ARG A 1 92 ? -2.876 -1.407 22.481 1.00 54.38 92 ARG A CA 1
ATOM 723 C C . ARG A 1 92 ? -2.315 -2.236 23.656 1.00 54.38 92 ARG A C 1
ATOM 725 O O . ARG A 1 92 ? -2.267 -1.752 24.783 1.00 54.38 92 ARG A O 1
ATOM 732 N N . GLN A 1 93 ? -1.911 -3.479 23.436 1.00 52.69 93 GLN A N 1
ATOM 733 C CA . GLN A 1 93 ? -1.228 -4.280 24.437 1.00 52.69 93 GLN A CA 1
ATOM 734 C C . GLN A 1 93 ? 0.226 -3.812 24.452 1.00 52.69 93 GLN A C 1
ATOM 736 O O . GLN A 1 93 ? 0.960 -4.014 23.493 1.00 52.69 93 GLN A O 1
ATOM 741 N N . ARG A 1 94 ? 0.634 -3.092 25.501 1.00 54.97 94 ARG A N 1
ATOM 742 C CA . ARG A 1 94 ? 2.061 -2.870 25.742 1.00 54.97 94 ARG A CA 1
ATOM 743 C C . ARG A 1 94 ? 2.656 -4.213 26.171 1.00 54.97 94 ARG A C 1
ATOM 745 O O . ARG A 1 94 ? 2.110 -4.796 27.108 1.00 54.97 94 ARG A O 1
ATOM 752 N N . PRO A 1 95 ? 3.748 -4.685 25.544 1.00 61.06 95 PRO A N 1
ATOM 753 C CA . PRO A 1 95 ? 4.576 -4.043 24.508 1.00 61.06 95 PRO A CA 1
ATOM 754 C C . PRO A 1 95 ? 4.011 -4.138 23.071 1.00 61.06 95 PRO A C 1
ATOM 756 O O . PRO A 1 95 ? 3.464 -5.166 22.680 1.00 61.06 95 PRO A O 1
ATOM 759 N N . PHE A 1 96 ? 4.208 -3.077 22.266 1.00 56.28 96 PHE A N 1
ATOM 760 C CA . PHE A 1 96 ? 3.864 -3.057 20.833 1.00 56.28 96 PHE A CA 1
ATOM 761 C C . PHE A 1 96 ? 4.563 -4.221 20.126 1.00 56.28 96 PHE A C 1
ATOM 763 O O . PHE A 1 96 ? 5.777 -4.200 19.935 1.00 56.28 96 PHE A O 1
ATOM 770 N N . THR A 1 97 ? 3.787 -5.239 19.766 1.00 54.72 97 THR A N 1
ATOM 771 C CA . THR A 1 97 ? 4.288 -6.425 19.074 1.00 54.72 97 THR A CA 1
ATOM 772 C C . THR A 1 97 ? 3.719 -6.398 17.659 1.00 54.72 97 THR A C 1
ATOM 774 O O . THR A 1 97 ? 2.562 -6.779 17.467 1.00 54.72 97 THR A O 1
ATOM 777 N N . PRO A 1 98 ? 4.464 -5.887 16.662 1.00 55.16 98 PRO A N 1
ATOM 778 C CA . PRO A 1 98 ? 3.998 -5.914 15.285 1.00 55.16 98 PRO A CA 1
ATOM 779 C C . PRO A 1 98 ? 3.920 -7.373 14.827 1.00 55.16 98 PRO A C 1
ATOM 781 O O . PRO A 1 98 ? 4.932 -8.064 14.744 1.00 55.16 98 PRO A O 1
ATOM 784 N N . VAL A 1 99 ? 2.713 -7.858 14.538 1.00 55.22 99 VAL A N 1
ATOM 785 C CA . VAL A 1 99 ? 2.522 -9.213 14.009 1.00 55.22 99 VAL A CA 1
ATOM 786 C C . VAL A 1 99 ? 2.597 -9.173 12.490 1.00 55.22 99 VAL A C 1
ATOM 788 O O . VAL A 1 99 ? 1.591 -8.953 11.829 1.00 55.22 99 VAL A O 1
ATOM 791 N N . ALA A 1 100 ? 3.782 -9.396 11.926 1.00 53.25 100 ALA A N 1
ATOM 792 C CA . ALA A 1 100 ? 3.942 -9.518 10.483 1.00 53.25 100 ALA A CA 1
ATOM 793 C C . ALA A 1 100 ? 3.440 -10.889 10.002 1.00 53.25 100 ALA A C 1
ATOM 795 O O . ALA A 1 100 ? 4.113 -11.905 10.158 1.00 53.25 100 ALA A O 1
ATOM 796 N N . HIS A 1 101 ? 2.261 -10.921 9.388 1.00 48.31 101 HIS A N 1
ATOM 797 C CA . HIS A 1 101 ? 1.806 -12.095 8.647 1.00 48.31 101 HIS A CA 1
ATOM 798 C C . HIS A 1 101 ? 2.349 -12.039 7.220 1.00 48.31 101 HIS A C 1
ATOM 800 O O . HIS A 1 101 ? 1.939 -11.165 6.467 1.00 48.31 101 HIS A O 1
ATOM 806 N N . LEU A 1 102 ? 3.229 -12.972 6.842 1.00 43.97 102 LEU A N 1
ATOM 807 C CA . LEU A 1 102 ? 3.554 -13.235 5.438 1.00 43.97 102 LEU A CA 1
ATOM 808 C C . LEU A 1 102 ? 2.330 -13.874 4.777 1.00 43.97 102 LEU A C 1
ATOM 810 O O . LEU A 1 102 ? 2.050 -15.052 4.998 1.00 43.97 102 LEU A O 1
ATOM 814 N N . MET A 1 103 ? 1.583 -13.107 3.985 1.00 38.97 103 MET A N 1
ATOM 815 C CA . MET A 1 103 ? 0.562 -13.703 3.121 1.00 38.97 103 MET A CA 1
ATOM 816 C C . MET A 1 103 ? 1.216 -14.275 1.858 1.00 38.97 103 MET A C 1
ATOM 818 O O . MET A 1 103 ? 2.167 -13.674 1.347 1.00 38.97 103 MET A O 1
ATOM 822 N N . PRO A 1 104 ? 0.729 -15.419 1.337 1.00 44.44 104 PRO A N 1
ATOM 823 C CA . PRO A 1 104 ? 1.178 -15.926 0.049 1.00 44.44 104 PRO A CA 1
ATOM 824 C C . PRO A 1 104 ? 0.943 -14.852 -1.012 1.00 44.44 104 PRO A C 1
ATOM 826 O O . PRO A 1 104 ? -0.132 -14.258 -1.075 1.00 44.44 104 PRO A O 1
ATOM 829 N N . ALA A 1 105 ? 1.965 -14.582 -1.823 1.00 45.50 105 ALA A N 1
ATOM 830 C CA . ALA A 1 105 ? 1.871 -13.579 -2.868 1.00 45.50 105 ALA A CA 1
ATOM 831 C C . ALA A 1 105 ? 0.744 -13.964 -3.838 1.00 45.50 105 ALA A C 1
ATOM 833 O O . ALA A 1 105 ? 0.808 -15.001 -4.498 1.00 45.50 105 ALA A O 1
ATOM 834 N N . PHE A 1 106 ? -0.300 -13.142 -3.913 1.00 52.72 106 PHE A N 1
ATOM 835 C CA . PHE A 1 106 ? -1.373 -13.339 -4.880 1.00 52.72 106 PHE A CA 1
ATOM 836 C C . PHE A 1 106 ? -0.869 -12.853 -6.244 1.00 52.72 106 PHE A C 1
ATOM 838 O O . PHE A 1 106 ? -0.435 -11.700 -6.344 1.00 52.72 106 PHE A O 1
ATOM 845 N N . PRO A 1 107 ? -0.909 -13.681 -7.303 1.00 47.22 107 PRO A N 1
ATOM 846 C CA . PRO A 1 107 ? -0.627 -13.197 -8.641 1.00 47.22 107 PRO A CA 1
ATOM 847 C C . PRO A 1 107 ? -1.758 -12.244 -9.034 1.00 47.22 107 PRO A C 1
ATOM 849 O O . PRO A 1 107 ? -2.871 -12.676 -9.339 1.00 47.22 107 PRO A O 1
ATOM 852 N N . LEU A 1 108 ? -1.494 -10.934 -9.037 1.00 48.12 108 LEU A N 1
ATOM 853 C CA . LEU A 1 108 ? -2.310 -10.035 -9.849 1.00 48.12 108 LEU A CA 1
ATOM 854 C C . LEU A 1 108 ? -2.213 -10.572 -11.278 1.00 48.12 108 LEU A C 1
ATOM 856 O O . LEU A 1 108 ? -1.104 -10.789 -11.773 1.00 48.12 108 LEU A O 1
ATOM 860 N N . ARG A 1 109 ? -3.368 -10.888 -11.884 1.00 47.25 109 ARG A N 1
ATOM 861 C CA . ARG A 1 109 ? -3.450 -11.482 -13.226 1.00 47.25 109 ARG A CA 1
ATOM 862 C C . ARG A 1 109 ? -2.471 -10.759 -14.141 1.00 47.25 109 ARG A C 1
ATOM 864 O O . ARG A 1 109 ? -2.443 -9.532 -14.144 1.00 47.25 109 ARG A O 1
ATOM 871 N N . HIS A 1 110 ? -1.668 -11.532 -14.870 1.00 46.03 110 HIS A N 1
ATOM 872 C CA . HIS A 1 110 ? -0.740 -11.031 -15.875 1.00 46.03 110 HIS A CA 1
ATOM 873 C C . HIS A 1 110 ? -1.445 -9.981 -16.743 1.00 46.03 110 HIS A C 1
ATOM 875 O O . HIS A 1 110 ? -2.212 -10.335 -17.633 1.00 46.03 110 HIS A O 1
ATOM 881 N N . TYR A 1 111 ? -1.190 -8.696 -16.497 1.00 44.03 111 TYR A N 1
ATOM 882 C CA . TYR A 1 111 ? -1.424 -7.688 -17.514 1.00 44.03 111 TYR A CA 1
ATOM 883 C C . TYR A 1 111 ? -0.246 -7.818 -18.474 1.00 44.03 111 TYR A C 1
ATOM 885 O O . TYR A 1 111 ? 0.900 -7.665 -18.031 1.00 44.03 111 TYR A O 1
ATOM 893 N N . PRO A 1 112 ? -0.472 -8.176 -19.750 1.00 37.25 112 PRO A N 1
ATOM 894 C CA . PRO A 1 112 ? 0.596 -8.156 -20.728 1.00 37.25 112 PRO A CA 1
ATOM 895 C C . PRO A 1 112 ? 1.078 -6.709 -20.816 1.00 37.25 112 PRO A C 1
ATOM 897 O O . PRO A 1 112 ? 0.418 -5.853 -21.399 1.00 37.25 112 PRO A O 1
ATOM 900 N N . MET A 1 113 ? 2.219 -6.413 -20.192 1.00 40.00 113 MET A N 1
ATOM 901 C CA . MET A 1 113 ? 2.971 -5.223 -20.547 1.00 40.00 113 MET A CA 1
ATOM 902 C C . MET A 1 113 ? 3.450 -5.471 -21.970 1.00 40.00 113 MET A C 1
ATOM 904 O O . MET A 1 113 ? 4.437 -6.176 -22.177 1.00 40.00 113 MET A O 1
ATOM 908 N N . GLY A 1 114 ? 2.703 -4.950 -22.944 1.00 30.72 114 GLY A N 1
ATOM 909 C CA . GLY A 1 114 ? 3.257 -4.679 -24.257 1.00 30.72 114 GLY A CA 1
ATOM 910 C C . GLY A 1 114 ? 4.508 -3.844 -24.025 1.00 30.72 114 GLY A C 1
ATOM 911 O O . GLY A 1 114 ? 4.431 -2.757 -23.457 1.00 30.72 114 GLY A O 1
ATOM 912 N N . TRP A 1 115 ? 5.666 -4.415 -24.339 1.00 35.62 115 TRP A N 1
ATOM 913 C CA . TRP A 1 115 ? 6.903 -3.660 -24.403 1.00 35.62 115 TRP A CA 1
ATOM 914 C C . TRP A 1 115 ? 6.748 -2.668 -25.558 1.00 35.62 115 TRP A C 1
ATOM 916 O O . TRP A 1 115 ? 6.723 -3.081 -26.716 1.00 35.62 115 TRP A O 1
ATOM 926 N N . HIS A 1 116 ? 6.607 -1.387 -25.230 1.00 32.03 116 HIS A N 1
ATOM 927 C CA . HIS A 1 116 ? 6.855 -0.264 -26.125 1.00 32.03 116 HIS A CA 1
ATOM 928 C C . HIS A 1 116 ? 7.765 0.718 -25.398 1.00 32.03 116 HIS A C 1
ATOM 930 O O . HIS A 1 116 ? 7.508 0.964 -24.195 1.00 32.03 116 HIS A O 1
#

Radius of gyration: 14.23 Å; Cα contacts (8 Å, |Δi|>4): 194; chains: 1; bounding box: 29×30×52 Å

Foldseek 3Di:
DAAEEEEAALDPVVLVVVVVVVVVVVYHYYYDPDLVVSVVCCLVVVGQEYEYEQVCPVSVVVSLVVDPAKHWYWYDDPDQQFTFIFIAGPPVPPPRDGDGDGDGTDPPPDPPPPDD

Solvent-accessible surface area (backbone atoms only — not comparable to full-atom values): 6727 Å² total; per-residue (Å²): 130,68,55,31,33,36,39,37,38,87,44,70,70,58,52,52,56,53,42,52,58,41,42,76,72,55,31,50,70,48,77,31,70,48,70,72,61,42,54,52,49,41,73,73,68,56,48,42,32,39,38,31,30,59,90,43,55,75,50,50,61,57,52,56,76,68,53,85,47,58,34,37,37,32,34,37,47,83,97,67,75,34,38,48,38,34,39,37,51,53,58,90,53,84,72,83,63,73,54,70,48,83,48,81,58,61,78,68,75,84,70,82,76,74,88,124

Secondary structure (DSSP, 8-state):
---EEEEE-S-HHHHHHHHHHHHHTT-EEEEESSHHHHHHHHHHH--SEEEE-GGGHHHHHHHHHT-SS-EEEEEEETTTTEEEEEEE-----SS---------------------

pLDDT: mean 74.31, std 17.78, range [30.72, 96.0]

Nearest PDB structures (foldseek):
  1mb0-assembly1_A  TM=9.470E-01  e=5.081E-03  Caulobacter vibrioides
  4kfc-assembly1_A  TM=9.418E-01  e=8.552E-03  Escherichia coli K-12
  4l85-assembly1_A  TM=8.510E-01  e=4.761E-03  Escherichia coli K-12
  1mb3-assembly1_A  TM=9.388E-01  e=8.013E-03  Caulobacter 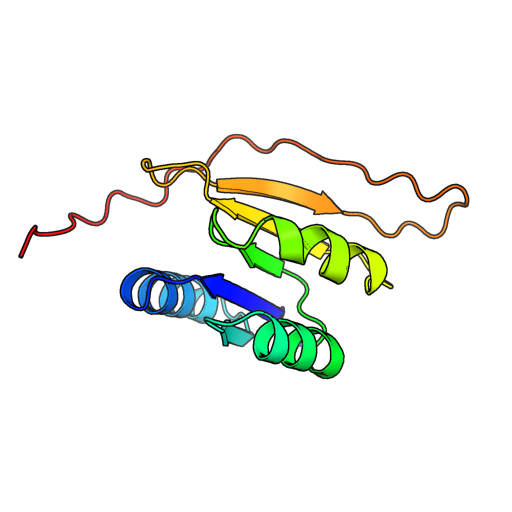vibrioides
  1m5t-assembly1_A  TM=9.267E-01  e=1.264E-02  Caulobacter vibrioides